Protein AF-A0A7K1FJR5-F1 (afdb_monomer)

Sequence (146 aa):
MSHEPQVHGAGAHDAGVPGPPVPARPGQVTAAASMGLVVGVAGILALPAQLFFRSTTPVGFDAWRPVFVALFGAASILGGILAVRGRSSRPLAGVAVVGVLASIIGGAVEVGILRLPGFVVEVLILVLLFQGASRSWFRARGGTTF

pLDDT: mean 77.28, std 14.5, range [41.81, 92.81]

Mean predicted aligned error: 11.44 Å

Solvent-accessible surface area (backbone atoms only — not comparable to full-atom values): 8113 Å² total; per-residue (Å²): 142,81,83,78,84,78,79,73,88,78,72,93,66,86,85,81,72,86,67,78,78,79,78,75,82,48,67,44,43,54,51,29,21,50,50,28,33,52,53,9,51,52,24,43,52,45,32,62,51,47,64,69,71,48,84,82,63,82,92,48,88,69,66,53,53,46,57,52,40,24,53,51,8,51,45,20,35,51,11,15,53,31,36,68,71,28,54,30,39,38,57,31,44,52,45,25,53,52,48,38,52,51,43,54,57,44,45,75,77,46,88,49,79,85,51,52,63,59,37,52,52,26,49,48,32,44,55,33,51,70,33,70,65,33,45,52,53,22,51,74,59,78,14,46,68,117

Secondary structure (DSSP, 8-state):
------------------PPP-PPPPHHHHHHHHHHHHHHHHHHHHHHHHHHH-TTS-SSGGGHHHHHHHHHHHHHHHHHHHHHHTSBSHHHHHHHHHHHHHHHHHHHH---GGGHHHHHHHHHHHHHHHSHHHHHHHHHTTPBP-

Foldseek 3Di:
DDDDPPPDDDDPPDDDDPDPPQDDQDVLLLLLLVLLQVQLVVLLVVLVVCVVVVPDPDPDPCPCVSVVSNVLSVLSNVLSVCSVVLAENVSNLVSLVVQLVCLVVVCVVDVDPVSVVSNVSSVSSNVSCPDPSSVVNSVSVVHDHD

Nearest PDB structures (foldseek):
  6n63-assembly1_A-2  TM=4.474E-01  e=3.136E+00  Bacillus thermotolerans
  6grj-assembly1_E  TM=3.687E-01  e=8.551E+00  Aeromonas hydrophila

Organism: NCBI:txid2665158

Radius of gyration: 23.94 Å; Cα contacts (8 Å, |Δi|>4): 155; chains: 1; bounding box: 44×27×95 Å

Structure (mmCIF, N/CA/C/O backbone):
data_AF-A0A7K1FJR5-F1
#
_entry.id   AF-A0A7K1FJR5-F1
#
loop_
_atom_site.group_PDB
_atom_site.id
_atom_site.type_symbol
_atom_site.label_atom_id
_atom_site.label_alt_id
_atom_site.label_comp_id
_atom_site.label_asym_id
_atom_site.label_entity_id
_atom_site.label_seq_id
_atom_site.pdbx_PDB_ins_code
_atom_site.Cartn_x
_atom_site.Cartn_y
_atom_site.Cartn_z
_atom_site.occupancy
_atom_site.B_iso_or_equiv
_atom_site.auth_seq_id
_atom_site.auth_comp_id
_atom_site.auth_asym_id
_atom_site.auth_atom_id
_atom_site.pdbx_PDB_model_num
ATOM 1 N N . MET A 1 1 ? -9.322 -14.485 72.934 1.00 53.25 1 MET A N 1
ATOM 2 C CA . MET A 1 1 ? -8.242 -14.840 71.991 1.00 53.25 1 MET A CA 1
ATOM 3 C C . MET A 1 1 ? -8.835 -15.668 70.867 1.00 53.25 1 MET A C 1
ATOM 5 O O . MET A 1 1 ? -9.095 -16.838 71.097 1.00 53.25 1 MET A O 1
ATOM 9 N N . SER A 1 2 ? -9.068 -15.056 69.705 1.00 47.44 2 SER A N 1
ATOM 10 C CA . SER A 1 2 ? -9.106 -15.707 68.384 1.00 47.44 2 SER A CA 1
ATOM 11 C C . SER A 1 2 ? -9.441 -14.640 67.339 1.00 47.44 2 SER A C 1
ATOM 13 O O . SER A 1 2 ? -10.383 -13.875 67.510 1.00 47.44 2 SER A O 1
ATOM 15 N N . HIS A 1 3 ? -8.578 -14.562 66.334 1.00 50.81 3 HIS A N 1
ATOM 16 C CA . HIS A 1 3 ? -8.378 -13.481 65.376 1.00 50.81 3 HIS A CA 1
ATOM 17 C C . HIS A 1 3 ? -9.589 -13.161 64.484 1.00 50.81 3 HIS A C 1
ATOM 19 O O . HIS A 1 3 ? -10.116 -14.048 63.818 1.00 50.81 3 HIS A O 1
ATOM 25 N N . GLU A 1 4 ? -9.942 -11.876 64.377 1.00 54.22 4 GLU A N 1
ATOM 26 C CA . GLU A 1 4 ? -10.589 -11.342 63.173 1.00 54.22 4 GLU A CA 1
ATOM 27 C C . GLU A 1 4 ? -9.551 -11.304 62.038 1.00 54.22 4 GLU A C 1
ATOM 29 O O . GLU A 1 4 ? -8.449 -10.777 62.237 1.00 54.22 4 GLU A O 1
ATOM 34 N N . PRO A 1 5 ? -9.854 -11.834 60.843 1.00 55.69 5 PRO A N 1
ATOM 35 C CA . PRO A 1 5 ? -9.022 -11.590 59.680 1.00 55.69 5 PRO A CA 1
ATOM 36 C C . PRO A 1 5 ? -9.218 -10.138 59.229 1.00 55.69 5 PRO A C 1
ATOM 38 O O . PRO A 1 5 ? -10.211 -9.787 58.594 1.00 55.69 5 PRO A O 1
ATOM 41 N N . GLN A 1 6 ? -8.237 -9.290 59.541 1.00 52.97 6 GLN A N 1
ATOM 42 C CA . GLN A 1 6 ? -8.032 -8.026 58.842 1.00 52.97 6 GLN A CA 1
ATOM 43 C C . GLN A 1 6 ? -7.766 -8.333 57.364 1.00 52.97 6 GLN A C 1
ATOM 45 O O . GLN A 1 6 ? -6.668 -8.747 56.988 1.00 52.97 6 GLN A O 1
ATOM 50 N N . VAL A 1 7 ? -8.777 -8.133 56.517 1.00 54.28 7 VAL A N 1
ATOM 51 C CA . VAL A 1 7 ? -8.607 -8.108 55.063 1.00 54.28 7 VAL A CA 1
ATOM 52 C C . VAL A 1 7 ? -7.863 -6.820 54.727 1.00 54.28 7 VAL A C 1
ATOM 54 O O . VAL A 1 7 ? -8.431 -5.735 54.630 1.00 54.28 7 VAL A O 1
ATOM 57 N N . HIS A 1 8 ? -6.544 -6.961 54.648 1.00 44.50 8 HIS A N 1
ATOM 58 C CA . HIS A 1 8 ? -5.611 -5.940 54.210 1.00 44.50 8 HIS A CA 1
ATOM 59 C C . HIS A 1 8 ? -5.953 -5.538 52.770 1.00 44.50 8 HIS A C 1
ATOM 61 O O . HIS A 1 8 ? -6.131 -6.395 51.903 1.00 44.50 8 HIS A O 1
ATOM 67 N N . GLY A 1 9 ? -6.086 -4.232 52.543 1.00 48.06 9 GLY A N 1
ATOM 68 C CA . GLY A 1 9 ? -6.519 -3.663 51.278 1.00 48.06 9 GLY A CA 1
ATOM 69 C C . GLY A 1 9 ? -5.662 -4.115 50.098 1.00 48.06 9 GLY A C 1
ATOM 70 O O . GLY A 1 9 ? -4.453 -3.907 50.069 1.00 48.06 9 GLY A O 1
ATOM 71 N N . ALA A 1 10 ? -6.326 -4.661 49.087 1.00 47.22 10 ALA A N 1
ATOM 72 C CA . ALA A 1 10 ? -5.821 -4.719 47.731 1.00 47.22 10 ALA A CA 1
ATOM 73 C C . ALA A 1 10 ? -6.818 -3.953 46.862 1.00 47.22 10 ALA A C 1
ATOM 75 O O . ALA A 1 10 ? -7.904 -4.447 46.588 1.00 47.22 10 ALA A O 1
ATOM 76 N N . GLY A 1 11 ? -6.443 -2.717 46.526 1.00 41.81 11 GLY A N 1
ATOM 77 C CA . GLY A 1 11 ? -6.966 -1.929 45.415 1.00 41.81 11 GLY A CA 1
ATOM 78 C C . GLY A 1 11 ? -8.480 -1.930 45.231 1.00 41.81 11 GLY A C 1
ATOM 79 O O . GLY A 1 11 ? -9.037 -2.800 44.568 1.00 41.81 11 GLY A O 1
ATOM 80 N N . ALA A 1 12 ? -9.114 -0.845 45.668 1.00 43.62 12 ALA A N 1
ATOM 81 C CA . ALA A 1 12 ? -10.245 -0.293 44.940 1.00 43.62 12 ALA A CA 1
ATOM 82 C C . ALA A 1 12 ? -9.807 -0.037 43.482 1.00 43.62 12 ALA A C 1
ATOM 84 O O . ALA A 1 12 ? -9.307 1.030 43.141 1.00 43.62 12 ALA A O 1
ATOM 85 N N . HIS A 1 13 ? -9.890 -1.056 42.629 1.00 45.16 13 HIS A N 1
ATOM 86 C CA . HIS A 1 13 ? -9.969 -0.854 41.195 1.00 45.16 13 HIS A CA 1
ATOM 87 C C . HIS A 1 13 ? -11.376 -0.358 40.928 1.00 45.16 13 HIS A C 1
ATOM 89 O O . HIS A 1 13 ? -12.337 -1.075 41.196 1.00 45.16 13 HIS A O 1
ATOM 95 N N . ASP A 1 14 ? -11.450 0.884 40.457 1.00 45.97 14 ASP A N 1
ATOM 96 C CA . ASP A 1 14 ? -12.632 1.560 39.947 1.00 45.97 14 ASP A CA 1
ATOM 97 C C . ASP A 1 14 ? -13.532 0.602 39.159 1.00 45.97 14 ASP A C 1
ATOM 99 O O . ASP A 1 14 ? -13.392 0.378 37.954 1.00 45.97 14 ASP A O 1
ATOM 103 N N . ALA A 1 15 ? -14.488 0.023 39.873 1.00 54.03 15 ALA A N 1
ATOM 104 C CA . ALA A 1 15 ? -15.644 -0.615 39.299 1.00 54.03 15 ALA A CA 1
ATOM 105 C C . ALA A 1 15 ? -16.593 0.508 38.877 1.00 54.03 15 ALA A C 1
ATOM 107 O O . ALA A 1 15 ? -17.336 1.041 39.696 1.00 54.03 15 ALA A O 1
ATOM 108 N N . GLY A 1 16 ? -16.570 0.863 37.592 1.00 49.06 16 GLY A N 1
ATOM 109 C CA . GLY A 1 16 ? -17.651 1.640 36.988 1.00 49.06 16 GLY A CA 1
ATOM 110 C C . GLY A 1 16 ? -17.201 2.841 36.176 1.00 49.06 16 GLY A C 1
ATOM 111 O O . GLY A 1 16 ? -17.347 3.965 36.619 1.00 49.06 16 GLY A O 1
ATOM 112 N N . VAL A 1 17 ? -16.720 2.595 34.960 1.00 49.84 17 VAL A N 1
ATOM 113 C CA . VAL A 1 17 ? -17.478 2.825 33.717 1.00 49.84 17 VAL A CA 1
ATOM 114 C C . VAL A 1 17 ? -16.818 1.919 32.671 1.00 49.84 17 VAL A C 1
ATOM 116 O O . VAL A 1 17 ? -15.622 2.081 32.424 1.00 49.84 17 VAL A O 1
ATOM 119 N N . PRO A 1 18 ? -17.520 0.962 32.035 1.00 52.38 18 PRO A N 1
ATOM 120 C CA . PRO A 1 18 ? -17.010 0.357 30.815 1.00 52.38 18 PRO A CA 1
ATOM 121 C C . PRO A 1 18 ? -16.883 1.489 29.797 1.00 52.38 18 PRO A C 1
ATOM 123 O O . PRO A 1 18 ? -17.883 1.954 29.247 1.00 52.38 18 PRO A O 1
ATOM 126 N N . GLY A 1 19 ? -15.665 1.993 29.589 1.00 54.62 19 GLY A N 1
ATOM 127 C CA . GLY A 1 19 ? -15.392 2.854 28.447 1.00 54.62 19 GLY A CA 1
ATOM 128 C C . GLY A 1 19 ? -15.926 2.147 27.196 1.00 54.62 19 GLY A C 1
ATOM 129 O O . GLY A 1 19 ? -15.843 0.914 27.132 1.00 54.62 19 GLY A O 1
ATOM 130 N N . PRO A 1 20 ? -16.534 2.873 26.242 1.00 63.53 20 PRO A N 1
ATOM 131 C CA . PRO A 1 20 ? -17.142 2.251 25.075 1.00 63.53 20 PRO A CA 1
ATOM 132 C C . PRO A 1 20 ? -16.145 1.262 24.452 1.00 63.53 20 PRO A C 1
ATOM 134 O O . PRO A 1 20 ? -14.969 1.611 24.303 1.00 63.53 20 PRO A O 1
ATOM 137 N N . PRO A 1 21 ? -16.571 0.020 24.152 1.00 63.72 21 PRO A N 1
ATOM 138 C CA . PRO A 1 21 ? -15.662 -1.025 23.708 1.00 63.72 21 PRO A CA 1
ATOM 139 C C . PRO A 1 21 ? -14.881 -0.517 22.502 1.00 63.72 21 PRO A C 1
ATOM 141 O O . PRO A 1 21 ? -15.476 -0.072 21.520 1.00 63.72 21 PRO A O 1
ATOM 144 N N . VAL A 1 22 ? -13.546 -0.553 22.582 1.00 63.44 22 VAL A N 1
ATOM 145 C CA . VAL A 1 22 ? -12.695 -0.163 21.456 1.00 63.44 22 VAL A CA 1
ATOM 146 C C . VAL A 1 22 ? -13.076 -1.070 20.287 1.00 63.44 22 VAL A C 1
ATOM 148 O O . VAL A 1 22 ? -12.875 -2.284 20.391 1.00 63.44 22 VAL A O 1
ATOM 151 N N . PRO A 1 23 ? -13.629 -0.534 19.183 1.00 68.44 23 PRO A N 1
ATOM 152 C CA . PRO A 1 23 ? -14.088 -1.374 18.094 1.00 68.44 23 PRO A CA 1
ATOM 153 C C . PRO A 1 23 ? -12.910 -2.194 17.563 1.00 68.44 23 PRO A C 1
ATOM 155 O O . PRO A 1 23 ? -11.824 -1.660 17.278 1.00 68.44 23 PRO A O 1
ATOM 158 N N . ALA A 1 24 ? -13.125 -3.509 17.470 1.00 77.62 24 ALA A N 1
ATOM 159 C CA . ALA A 1 24 ? -12.159 -4.438 16.905 1.00 77.62 24 ALA A CA 1
ATOM 160 C C . ALA A 1 24 ? -11.750 -3.959 15.505 1.00 77.62 24 ALA A C 1
ATOM 162 O O . ALA A 1 24 ? -12.564 -3.403 14.762 1.00 77.62 24 ALA A O 1
ATOM 163 N N . ARG A 1 25 ? -10.470 -4.128 15.145 1.00 81.00 25 ARG A N 1
ATOM 164 C CA . ARG A 1 25 ? -9.985 -3.675 13.835 1.00 81.00 25 ARG A CA 1
ATOM 165 C C . ARG A 1 25 ? -10.713 -4.448 12.726 1.00 81.00 25 ARG A C 1
ATOM 167 O O . ARG A 1 25 ? -10.624 -5.675 12.720 1.00 81.00 25 ARG A O 1
ATOM 174 N N . PRO A 1 26 ? -11.361 -3.763 11.764 1.00 86.31 26 PRO A N 1
ATOM 175 C CA . PRO A 1 26 ? -11.962 -4.420 10.616 1.00 86.31 26 PRO A CA 1
ATOM 176 C C . PRO A 1 26 ? -10.912 -5.210 9.836 1.00 86.31 26 PRO A C 1
ATOM 178 O O . PRO A 1 26 ? -9.812 -4.707 9.583 1.00 86.31 26 PRO A O 1
ATOM 181 N N . GLY A 1 27 ? -11.276 -6.409 9.376 1.00 88.31 27 GLY A N 1
ATOM 182 C CA . GLY A 1 27 ? -10.414 -7.211 8.501 1.00 88.31 27 GLY A CA 1
ATOM 183 C C . GLY A 1 27 ? -9.982 -6.453 7.239 1.00 88.31 27 GLY A C 1
ATOM 184 O O . GLY A 1 27 ? -8.868 -6.641 6.768 1.00 88.31 27 GLY A O 1
ATOM 185 N N . GLN A 1 28 ? -10.812 -5.517 6.768 1.00 89.62 28 GLN A N 1
ATOM 186 C CA . GLN A 1 28 ? -10.556 -4.646 5.615 1.00 89.62 28 GLN A CA 1
ATOM 187 C C . GLN A 1 28 ? -9.314 -3.762 5.803 1.00 89.62 28 GLN A C 1
ATOM 189 O O . GLN A 1 28 ? -8.482 -3.668 4.905 1.00 89.62 28 GLN A O 1
ATOM 194 N N . VAL A 1 29 ? -9.140 -3.168 6.990 1.00 85.62 29 VAL A N 1
ATOM 195 C CA . VAL A 1 29 ? -7.973 -2.324 7.302 1.00 85.62 29 VAL A CA 1
ATOM 196 C C . VAL A 1 29 ? -6.710 -3.174 7.397 1.00 85.62 29 VAL A C 1
ATOM 198 O O . VAL A 1 29 ? -5.656 -2.773 6.909 1.00 85.62 29 VAL A O 1
ATOM 201 N N . THR A 1 30 ? -6.811 -4.359 8.0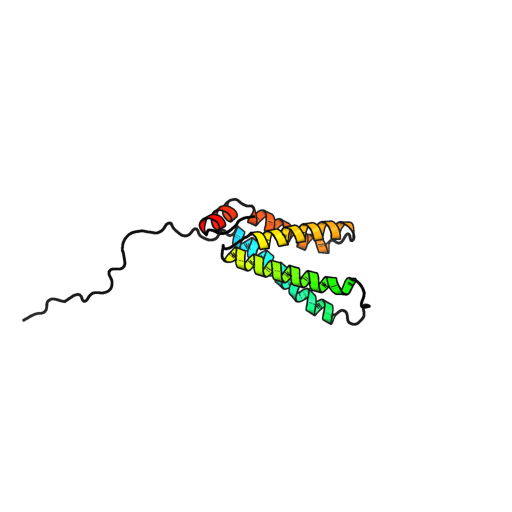04 1.00 88.81 30 THR A N 1
ATOM 202 C CA . THR A 1 30 ? -5.685 -5.297 8.100 1.00 88.81 30 THR A CA 1
ATOM 203 C C . THR A 1 30 ? -5.270 -5.810 6.722 1.00 88.81 30 THR A C 1
ATOM 205 O O . THR A 1 30 ? -4.078 -5.837 6.438 1.00 88.81 30 THR A O 1
ATOM 208 N N . ALA A 1 31 ? -6.232 -6.155 5.861 1.00 88.62 31 ALA A N 1
ATOM 209 C CA . ALA A 1 31 ? -5.984 -6.604 4.494 1.00 88.62 31 ALA A CA 1
ATOM 210 C C . ALA A 1 31 ? -5.364 -5.496 3.629 1.00 88.62 31 ALA A C 1
ATOM 212 O O . ALA A 1 31 ? -4.371 -5.732 2.948 1.00 88.62 31 ALA A O 1
ATOM 213 N N . ALA A 1 32 ? -5.878 -4.264 3.706 1.00 88.19 32 ALA A N 1
ATOM 214 C CA . ALA A 1 32 ? -5.287 -3.133 2.991 1.00 88.19 32 ALA A CA 1
ATOM 215 C C . ALA A 1 32 ? -3.852 -2.848 3.462 1.00 88.19 32 ALA A C 1
ATOM 217 O O . ALA A 1 32 ? -2.957 -2.608 2.653 1.00 88.19 32 ALA A O 1
ATOM 218 N N . ALA A 1 33 ? -3.608 -2.905 4.773 1.00 88.75 33 ALA A N 1
ATOM 219 C CA . ALA A 1 33 ? -2.279 -2.674 5.320 1.00 88.75 33 ALA A CA 1
ATOM 220 C C . ALA A 1 33 ? -1.286 -3.796 4.986 1.00 88.75 33 ALA A C 1
ATOM 222 O O . ALA A 1 33 ? -0.119 -3.502 4.732 1.00 88.75 33 ALA A O 1
ATOM 223 N N . SER A 1 34 ? -1.722 -5.060 4.969 1.00 91.75 34 SER A N 1
ATOM 224 C CA . SER A 1 34 ? -0.860 -6.178 4.574 1.00 91.75 34 SER A CA 1
ATOM 225 C C . SER A 1 34 ? -0.519 -6.116 3.087 1.00 91.75 34 SER A C 1
ATOM 227 O O . SER A 1 34 ? 0.644 -6.296 2.737 1.00 91.75 34 SER A O 1
ATOM 229 N N . MET A 1 35 ? -1.480 -5.770 2.226 1.00 90.50 35 MET A N 1
ATOM 230 C CA . MET A 1 35 ? -1.230 -5.517 0.803 1.00 90.50 35 MET A CA 1
ATOM 231 C C . MET A 1 35 ? -0.216 -4.384 0.609 1.00 90.50 35 MET A C 1
ATOM 233 O O . MET A 1 35 ? 0.774 -4.572 -0.094 1.00 90.50 35 MET A O 1
ATOM 237 N N . GLY A 1 36 ? -0.395 -3.252 1.299 1.00 86.75 36 GLY A N 1
ATOM 238 C CA . GLY A 1 36 ? 0.555 -2.135 1.254 1.00 86.75 36 GLY A CA 1
ATOM 239 C C . GLY A 1 36 ? 1.960 -2.508 1.738 1.00 86.75 36 GLY A C 1
ATOM 240 O O . GLY A 1 36 ? 2.950 -2.068 1.157 1.00 86.75 36 GLY A O 1
ATOM 241 N N . LEU A 1 37 ? 2.067 -3.368 2.755 1.00 89.69 37 LEU A N 1
ATOM 242 C CA . LEU A 1 37 ? 3.348 -3.914 3.216 1.00 89.69 37 LEU A CA 1
ATOM 243 C C . LEU A 1 37 ? 4.002 -4.818 2.170 1.00 89.69 37 LEU A C 1
ATOM 245 O O . LEU A 1 37 ? 5.191 -4.664 1.916 1.00 89.69 37 LEU A O 1
ATOM 249 N N . VAL A 1 38 ? 3.251 -5.731 1.551 1.00 89.44 38 VAL A N 1
ATOM 250 C CA . VAL A 1 38 ? 3.777 -6.634 0.513 1.00 89.44 38 VAL A CA 1
ATOM 251 C C . VAL A 1 38 ? 4.274 -5.838 -0.692 1.00 89.44 38 VAL A C 1
ATOM 253 O O . VAL A 1 38 ? 5.404 -6.046 -1.133 1.00 89.44 38 VAL A O 1
ATOM 256 N N . VAL A 1 39 ? 3.476 -4.882 -1.176 1.00 86.88 39 VAL A N 1
ATOM 257 C CA . VAL A 1 39 ? 3.872 -3.973 -2.265 1.00 86.88 39 VAL A CA 1
ATOM 258 C C . VAL A 1 39 ? 5.095 -3.154 -1.862 1.00 86.88 39 VAL A C 1
ATOM 260 O O . VAL A 1 39 ? 6.044 -3.027 -2.633 1.00 86.88 39 VAL A O 1
ATOM 263 N N . GLY A 1 40 ? 5.105 -2.643 -0.633 1.00 86.81 40 GLY A N 1
ATOM 264 C CA . GLY A 1 40 ? 6.197 -1.838 -0.112 1.00 86.81 40 GLY A CA 1
ATOM 265 C C . GLY A 1 40 ? 7.521 -2.592 -0.028 1.00 86.81 40 GLY A C 1
ATOM 266 O O . GLY A 1 40 ? 8.547 -2.110 -0.509 1.00 86.81 40 GLY A O 1
ATOM 267 N N . VAL A 1 41 ? 7.490 -3.807 0.520 1.00 88.94 41 VAL A N 1
ATOM 268 C CA . VAL A 1 41 ? 8.653 -4.698 0.599 1.00 88.94 41 VAL A CA 1
ATOM 269 C C . VAL A 1 41 ? 9.123 -5.087 -0.800 1.00 88.94 41 VAL A C 1
ATOM 271 O O . VAL A 1 41 ? 10.318 -5.001 -1.071 1.00 88.94 41 VAL A O 1
ATOM 274 N N . ALA A 1 42 ? 8.212 -5.437 -1.712 1.00 86.44 42 ALA A N 1
ATOM 275 C CA . ALA A 1 42 ? 8.568 -5.735 -3.098 1.00 86.44 42 ALA A CA 1
ATOM 276 C C . ALA A 1 42 ? 9.246 -4.536 -3.790 1.00 86.44 42 ALA A C 1
ATOM 278 O O . ALA A 1 42 ? 10.257 -4.712 -4.469 1.00 86.44 42 ALA A O 1
ATOM 279 N N . GLY A 1 43 ? 8.747 -3.316 -3.566 1.00 84.31 43 GLY A N 1
ATOM 280 C CA . GLY A 1 43 ? 9.340 -2.086 -4.096 1.00 84.31 43 GLY A CA 1
ATOM 281 C C . GLY A 1 43 ? 10.738 -1.802 -3.542 1.00 84.31 43 GLY A C 1
ATOM 282 O O . GLY A 1 43 ? 11.643 -1.454 -4.300 1.00 84.31 43 GLY A O 1
ATOM 283 N N . ILE A 1 44 ? 10.956 -2.011 -2.241 1.00 86.12 44 ILE A N 1
ATOM 284 C CA . ILE A 1 44 ? 12.284 -1.848 -1.629 1.00 86.12 44 ILE A CA 1
ATOM 285 C C . ILE A 1 44 ? 13.257 -2.909 -2.144 1.00 86.12 44 ILE A C 1
ATOM 287 O O . ILE A 1 44 ? 14.387 -2.571 -2.487 1.00 86.12 44 ILE A O 1
ATOM 291 N N . LEU A 1 45 ? 12.829 -4.171 -2.242 1.00 85.62 45 LEU A N 1
ATOM 292 C CA . LEU A 1 45 ? 13.662 -5.272 -2.739 1.00 85.62 45 LEU A CA 1
ATOM 293 C C . LEU A 1 45 ? 13.970 -5.162 -4.239 1.00 85.62 45 LEU A C 1
ATOM 295 O O . LEU A 1 45 ? 14.988 -5.684 -4.696 1.00 85.62 45 LEU A O 1
ATOM 299 N N . ALA A 1 46 ? 13.151 -4.437 -5.003 1.00 79.75 46 ALA A N 1
ATOM 300 C CA . ALA A 1 46 ? 13.423 -4.166 -6.409 1.00 79.75 46 ALA A CA 1
ATOM 301 C C . ALA A 1 46 ? 14.701 -3.334 -6.614 1.00 79.75 46 ALA A C 1
ATOM 303 O O . ALA A 1 46 ? 15.343 -3.471 -7.654 1.00 79.75 46 ALA A O 1
ATOM 304 N N . LEU A 1 47 ? 15.098 -2.502 -5.643 1.00 79.81 47 LEU A N 1
ATOM 305 C CA . LEU A 1 47 ? 16.305 -1.677 -5.736 1.00 79.81 47 LEU A CA 1
ATOM 306 C C . LEU A 1 47 ? 17.604 -2.507 -5.709 1.00 79.81 47 LEU A C 1
ATOM 308 O O . LEU A 1 47 ? 18.347 -2.426 -6.687 1.00 79.81 47 LEU A O 1
ATOM 312 N N . PRO A 1 48 ? 17.895 -3.336 -4.684 1.00 78.75 48 PRO A N 1
ATOM 313 C CA . PRO A 1 48 ? 19.079 -4.189 -4.694 1.00 78.75 48 PRO A CA 1
ATOM 314 C C . PRO A 1 48 ? 19.024 -5.229 -5.816 1.00 78.75 48 PRO A C 1
ATOM 316 O O . PRO A 1 48 ? 20.057 -5.493 -6.419 1.00 78.75 48 PRO A O 1
ATOM 31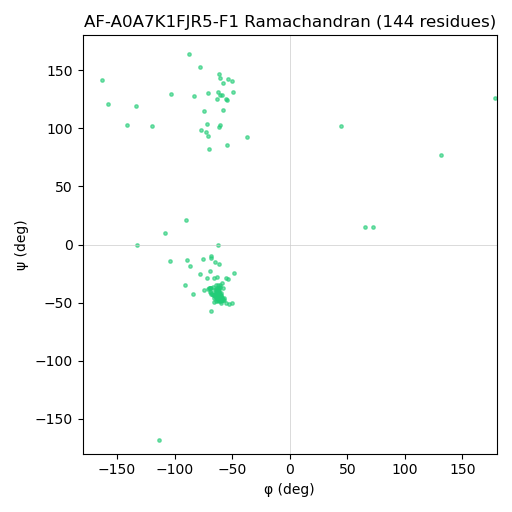9 N N . ALA A 1 49 ? 17.843 -5.760 -6.163 1.00 77.62 49 ALA A N 1
ATOM 320 C CA . ALA A 1 49 ? 17.706 -6.660 -7.307 1.00 77.62 49 ALA A CA 1
ATOM 321 C C . ALA A 1 49 ? 18.137 -5.968 -8.608 1.00 77.62 49 ALA A C 1
ATOM 323 O O . ALA A 1 49 ? 18.970 -6.492 -9.342 1.00 77.62 49 ALA A O 1
ATOM 324 N N . GLN A 1 50 ? 17.647 -4.755 -8.873 1.00 73.69 50 GLN A N 1
ATOM 325 C CA . GLN A 1 50 ? 18.083 -4.005 -10.048 1.00 73.69 50 GLN A CA 1
ATOM 326 C C . GLN A 1 50 ? 19.570 -3.665 -9.976 1.00 73.69 50 GLN A C 1
ATOM 328 O O . GLN A 1 50 ? 20.255 -3.865 -10.964 1.00 73.69 50 GLN A O 1
ATOM 333 N N . LEU A 1 51 ? 20.109 -3.225 -8.839 1.00 73.62 51 LEU A N 1
ATOM 334 C CA . LEU A 1 51 ? 21.547 -2.947 -8.722 1.00 73.62 51 LEU A CA 1
ATOM 335 C C . LEU A 1 51 ? 22.414 -4.190 -8.983 1.00 73.62 51 LEU A C 1
ATOM 337 O O . LEU A 1 51 ? 23.478 -4.067 -9.581 1.00 73.62 51 LEU A O 1
ATOM 341 N N . PHE A 1 52 ? 21.942 -5.375 -8.594 1.00 72.81 52 PHE A N 1
ATOM 342 C CA . PHE A 1 52 ? 22.640 -6.641 -8.807 1.00 72.81 52 PHE A CA 1
ATOM 343 C C . PHE A 1 52 ? 22.574 -7.119 -10.268 1.00 72.81 52 PHE A C 1
ATOM 345 O O . PHE A 1 52 ? 23.567 -7.600 -10.803 1.00 72.81 52 PHE A O 1
ATOM 352 N N . PHE A 1 53 ? 21.428 -6.951 -10.939 1.00 69.50 53 PHE A N 1
ATOM 353 C CA . PHE A 1 53 ? 21.228 -7.393 -12.328 1.00 69.50 53 PHE A CA 1
ATOM 354 C C . PHE A 1 53 ? 21.605 -6.342 -13.393 1.00 69.50 53 PHE A C 1
ATOM 356 O O . PHE A 1 53 ? 21.709 -6.675 -14.570 1.00 69.50 53 PHE A O 1
ATOM 363 N N . ARG A 1 54 ? 21.818 -5.073 -13.017 1.00 61.19 54 ARG A N 1
ATOM 364 C CA . ARG A 1 54 ? 22.075 -3.941 -13.936 1.00 61.19 54 ARG A CA 1
ATOM 365 C C . ARG A 1 54 ? 23.558 -3.718 -14.250 1.00 61.19 54 ARG A C 1
ATOM 367 O O . ARG A 1 54 ? 23.925 -2.641 -14.709 1.00 61.19 54 ARG A O 1
ATOM 374 N N . SER A 1 55 ? 24.421 -4.718 -14.069 1.00 54.97 55 SER A N 1
ATOM 375 C CA . SER A 1 55 ? 25.864 -4.600 -14.347 1.00 54.97 55 SER A CA 1
ATOM 376 C C . SER A 1 55 ? 26.218 -4.319 -15.822 1.00 54.97 55 SER A C 1
ATOM 378 O O . SER A 1 55 ? 27.394 -4.199 -16.145 1.00 54.97 55 SER A O 1
ATOM 380 N N . THR A 1 56 ? 25.237 -4.206 -16.728 1.00 54.16 56 THR A N 1
ATOM 381 C CA . THR A 1 56 ? 25.453 -4.056 -18.178 1.00 54.16 56 THR A CA 1
ATOM 382 C C . THR A 1 56 ? 24.634 -2.953 -18.862 1.00 54.16 56 THR A C 1
ATOM 384 O O . THR A 1 56 ? 24.784 -2.768 -20.068 1.00 54.16 56 THR A O 1
ATOM 387 N N . THR A 1 57 ? 23.776 -2.200 -18.159 1.00 55.22 57 THR A N 1
ATOM 388 C CA . THR A 1 57 ? 22.898 -1.194 -18.803 1.00 55.22 57 THR A CA 1
ATOM 389 C C . THR A 1 57 ? 23.426 0.233 -18.602 1.00 55.22 57 THR A C 1
ATOM 391 O O . THR A 1 57 ? 23.708 0.606 -17.461 1.00 55.22 57 THR A O 1
ATOM 394 N N . PRO A 1 58 ? 23.555 1.055 -19.665 1.00 54.25 58 PRO A N 1
ATOM 395 C CA . PRO A 1 58 ? 24.155 2.384 -19.576 1.00 54.25 58 PRO A CA 1
ATOM 396 C C . PRO A 1 58 ? 23.399 3.307 -18.613 1.00 54.25 58 PRO A C 1
ATOM 398 O O . PRO A 1 58 ? 22.170 3.284 -18.511 1.00 54.25 58 PRO A O 1
ATOM 401 N N . VAL A 1 59 ? 24.170 4.132 -17.902 1.00 56.00 59 VAL A N 1
ATOM 402 C CA . VAL A 1 59 ? 23.707 5.118 -16.919 1.00 56.00 59 VAL A CA 1
ATOM 403 C C . VAL A 1 59 ? 22.994 6.259 -17.656 1.00 56.00 59 VAL A C 1
ATOM 405 O O . VAL A 1 59 ? 23.591 7.275 -17.991 1.00 56.00 59 VAL A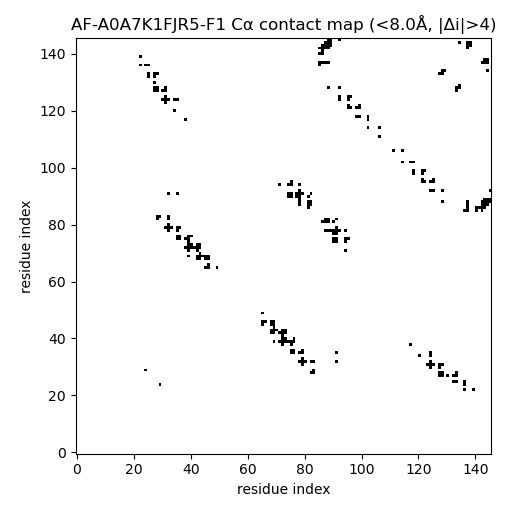 O 1
ATOM 408 N N . GLY A 1 60 ? 21.719 6.051 -17.982 1.00 61.41 60 GLY A N 1
ATOM 409 C CA . GLY A 1 60 ? 20.828 7.043 -18.590 1.00 61.41 60 GLY A CA 1
ATOM 410 C C . GLY A 1 60 ? 19.685 7.457 -17.658 1.00 61.41 60 GLY A C 1
ATOM 411 O O . GLY A 1 60 ? 19.676 7.115 -16.475 1.00 61.41 60 GLY A O 1
ATOM 412 N N . PHE A 1 61 ? 18.687 8.158 -18.208 1.00 57.16 61 PHE A N 1
ATOM 413 C CA . PHE A 1 61 ? 17.477 8.651 -17.520 1.00 57.16 61 PHE A CA 1
ATOM 414 C C . PHE A 1 61 ? 16.756 7.577 -16.668 1.00 57.16 61 PHE A C 1
ATOM 416 O O . PHE A 1 61 ? 16.135 7.887 -15.653 1.00 57.16 61 PHE A O 1
ATOM 423 N N . ASP A 1 62 ? 16.938 6.295 -16.993 1.00 65.75 62 ASP A N 1
ATOM 424 C CA . ASP A 1 62 ? 16.428 5.151 -16.231 1.00 65.75 62 ASP A CA 1
ATOM 425 C C . ASP A 1 62 ? 17.089 4.937 -14.859 1.00 65.75 62 ASP A C 1
ATOM 427 O O . ASP A 1 62 ? 16.646 4.081 -14.085 1.00 65.75 62 ASP A O 1
ATOM 431 N N . ALA A 1 63 ? 18.183 5.631 -14.529 1.00 70.38 63 ALA A N 1
ATOM 432 C CA . ALA A 1 63 ? 18.863 5.512 -13.234 1.00 70.38 63 ALA A CA 1
ATOM 433 C C . ALA A 1 63 ? 17.938 5.859 -12.054 1.00 70.38 63 ALA A C 1
ATOM 435 O O . ALA A 1 63 ? 18.015 5.231 -10.999 1.00 70.38 63 ALA A O 1
ATOM 436 N N . TRP A 1 64 ? 17.012 6.795 -12.270 1.00 75.25 64 TRP A N 1
ATOM 437 C CA . TRP A 1 64 ? 16.091 7.304 -11.255 1.00 75.25 64 TRP A CA 1
ATOM 438 C C . TRP A 1 64 ? 14.918 6.365 -10.966 1.00 75.25 64 TRP A C 1
ATOM 440 O O . TRP A 1 64 ? 14.384 6.369 -9.857 1.00 75.25 64 TRP A O 1
ATOM 450 N N . ARG A 1 65 ? 14.533 5.519 -11.929 1.00 75.88 65 ARG A N 1
ATOM 451 C CA . ARG A 1 65 ? 13.390 4.602 -11.806 1.00 75.88 65 ARG A CA 1
ATOM 452 C C . ARG A 1 65 ? 13.441 3.712 -10.551 1.00 75.88 65 ARG A C 1
ATOM 454 O O . ARG A 1 65 ? 12.456 3.714 -9.815 1.00 75.88 65 ARG A O 1
ATOM 461 N N . PRO A 1 66 ? 14.534 2.982 -10.243 1.00 77.44 66 PRO A N 1
ATOM 462 C CA . PRO A 1 66 ? 14.601 2.173 -9.024 1.00 77.44 66 PRO A CA 1
AT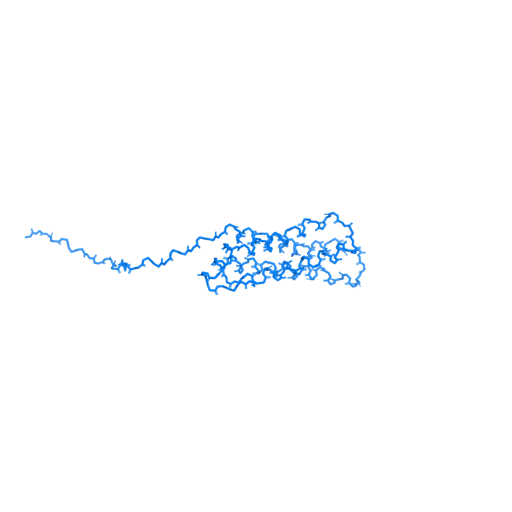OM 463 C C . PRO A 1 66 ? 14.497 3.012 -7.745 1.00 77.44 66 PRO A C 1
ATOM 465 O O . PRO A 1 66 ? 13.870 2.565 -6.789 1.00 77.44 66 PRO A O 1
ATOM 468 N N . VAL A 1 67 ? 15.051 4.230 -7.729 1.00 82.75 67 VAL A N 1
ATOM 469 C CA . VAL A 1 67 ? 14.962 5.135 -6.571 1.00 82.75 67 VAL A CA 1
ATOM 470 C C . VAL A 1 67 ? 13.509 5.530 -6.317 1.00 82.75 67 VAL A C 1
ATOM 472 O O . VAL A 1 67 ? 13.036 5.426 -5.187 1.00 82.75 67 VAL A O 1
ATOM 475 N N . PHE A 1 68 ? 12.769 5.904 -7.364 1.00 83.50 68 PHE A N 1
ATOM 476 C CA . PHE A 1 68 ? 11.338 6.197 -7.254 1.00 83.50 68 PHE A CA 1
ATOM 477 C C . PHE A 1 68 ? 10.531 4.989 -6.768 1.00 83.50 68 PHE A C 1
ATOM 479 O O . PHE A 1 68 ? 9.690 5.143 -5.885 1.00 83.50 68 PHE A O 1
ATOM 486 N N . VAL A 1 69 ? 10.809 3.789 -7.287 1.00 84.56 69 VAL A N 1
ATOM 487 C CA . VAL A 1 69 ? 10.139 2.551 -6.850 1.00 84.56 69 VAL A CA 1
ATOM 488 C C . VAL A 1 69 ? 10.425 2.251 -5.375 1.00 84.56 69 VAL A C 1
ATOM 490 O O . VAL A 1 69 ? 9.513 1.881 -4.637 1.00 84.56 69 VAL A O 1
ATOM 493 N N . ALA A 1 70 ? 11.657 2.467 -4.911 1.00 85.62 70 ALA A N 1
ATOM 494 C CA . ALA A 1 70 ? 12.019 2.271 -3.510 1.00 85.62 70 ALA A CA 1
ATOM 495 C C . ALA A 1 70 ? 11.357 3.302 -2.582 1.00 85.62 70 ALA A C 1
ATOM 497 O O . ALA A 1 70 ? 10.850 2.933 -1.523 1.00 85.62 70 ALA A O 1
ATOM 498 N N . LEU A 1 71 ? 11.317 4.578 -2.982 1.00 88.56 71 LEU A N 1
ATOM 499 C CA . LEU A 1 71 ? 10.627 5.635 -2.233 1.00 88.56 71 LEU A CA 1
ATOM 500 C C . LEU A 1 71 ? 9.123 5.371 -2.147 1.00 88.56 71 LEU A C 1
ATOM 502 O O . LEU A 1 71 ? 8.535 5.503 -1.073 1.00 88.56 71 LEU A O 1
ATOM 506 N N . PHE A 1 72 ? 8.517 4.951 -3.257 1.00 88.50 72 PHE A N 1
ATOM 507 C CA . PHE A 1 72 ? 7.123 4.525 -3.291 1.00 88.50 72 PHE A CA 1
ATOM 508 C C . PHE A 1 72 ? 6.897 3.348 -2.337 1.00 88.50 72 PHE A C 1
ATOM 510 O O . PHE A 1 72 ? 5.994 3.396 -1.506 1.00 88.50 72 PHE A O 1
ATOM 517 N N . GLY A 1 73 ? 7.783 2.347 -2.365 1.00 87.75 73 GLY A N 1
ATOM 518 C CA . GLY A 1 73 ? 7.710 1.209 -1.457 1.00 87.75 73 GLY A CA 1
ATOM 519 C C . GLY A 1 73 ? 7.812 1.608 0.020 1.00 87.75 73 GLY A C 1
ATOM 520 O O . GLY A 1 73 ? 7.005 1.168 0.840 1.00 87.75 73 GLY A O 1
ATOM 521 N N . ALA A 1 74 ? 8.734 2.508 0.367 1.00 90.19 74 ALA A N 1
ATOM 522 C CA . ALA A 1 74 ? 8.858 3.048 1.721 1.00 90.19 74 ALA A CA 1
ATOM 523 C C . ALA A 1 74 ? 7.593 3.807 2.163 1.00 90.19 74 ALA A C 1
ATOM 525 O O . ALA A 1 74 ? 7.136 3.645 3.300 1.00 90.19 74 ALA A O 1
ATOM 526 N N . ALA A 1 75 ? 6.988 4.586 1.261 1.00 92.00 75 ALA A N 1
ATOM 527 C CA . ALA A 1 75 ? 5.730 5.277 1.516 1.00 92.00 75 ALA A CA 1
ATOM 528 C C . ALA A 1 75 ? 4.562 4.293 1.725 1.00 92.00 75 ALA A C 1
ATOM 530 O O . ALA A 1 75 ? 3.766 4.502 2.645 1.00 92.00 75 ALA A O 1
ATOM 531 N N . SER A 1 76 ? 4.491 3.191 0.963 1.00 90.75 76 SER A N 1
ATOM 532 C CA . SER A 1 76 ? 3.500 2.120 1.167 1.00 90.75 76 SER A CA 1
ATOM 533 C C . SER A 1 76 ? 3.641 1.465 2.541 1.00 90.75 76 SER A C 1
ATOM 535 O O . SER A 1 76 ? 2.641 1.281 3.238 1.00 90.75 76 SER A O 1
ATOM 537 N N . ILE A 1 77 ? 4.873 1.164 2.976 1.00 92.25 77 ILE A N 1
ATOM 538 C CA . ILE A 1 77 ? 5.139 0.587 4.307 1.00 92.25 77 ILE A CA 1
ATOM 539 C C . ILE A 1 77 ? 4.703 1.557 5.403 1.00 92.25 77 ILE A C 1
ATOM 541 O O . ILE A 1 77 ? 3.977 1.172 6.324 1.00 92.25 77 ILE A O 1
ATOM 545 N N . LEU A 1 78 ? 5.108 2.826 5.298 1.00 92.56 78 LEU A N 1
ATOM 546 C CA . LEU A 1 78 ? 4.725 3.853 6.262 1.00 92.56 78 LEU A CA 1
ATOM 547 C C . LEU A 1 78 ? 3.198 4.009 6.320 1.00 92.56 78 LEU A C 1
ATOM 549 O O . LEU A 1 78 ? 2.620 4.040 7.409 1.00 92.56 78 LEU A O 1
ATOM 553 N N . GLY A 1 79 ? 2.541 4.037 5.159 1.00 88.81 79 GLY A N 1
ATOM 554 C CA . GLY A 1 79 ? 1.088 4.067 5.036 1.00 88.81 79 GLY A CA 1
ATOM 555 C C . GLY A 1 79 ? 0.415 2.868 5.704 1.00 88.81 79 GLY A C 1
ATOM 556 O O . GLY A 1 79 ? -0.520 3.054 6.483 1.00 88.81 79 GLY A O 1
ATOM 557 N N . GLY A 1 80 ? 0.918 1.654 5.473 1.00 87.62 80 GLY A N 1
ATOM 558 C CA . GLY A 1 80 ? 0.420 0.424 6.093 1.00 87.62 80 GLY A CA 1
ATOM 559 C C . GLY A 1 80 ? 0.553 0.431 7.618 1.00 87.62 80 GLY A C 1
ATOM 560 O O . GLY A 1 80 ? -0.403 0.110 8.329 1.00 87.62 80 GLY A O 1
ATOM 561 N N . ILE A 1 81 ? 1.699 0.878 8.144 1.00 91.88 81 ILE A N 1
ATOM 562 C CA . ILE A 1 81 ? 1.934 0.994 9.593 1.00 91.88 81 ILE A CA 1
ATOM 563 C C . ILE A 1 81 ? 0.977 2.016 10.219 1.00 91.88 81 ILE A C 1
ATOM 565 O O . ILE A 1 81 ? 0.381 1.751 11.269 1.00 91.88 81 ILE A O 1
ATOM 569 N N . LEU A 1 82 ? 0.806 3.180 9.589 1.00 89.25 82 LEU A N 1
ATOM 570 C CA . LEU A 1 82 ? -0.105 4.224 10.069 1.00 89.25 82 LEU A CA 1
ATOM 571 C C . LEU A 1 82 ? -1.574 3.785 10.002 1.00 89.25 82 LEU A C 1
ATOM 573 O O . LEU A 1 82 ? -2.331 4.075 10.938 1.00 89.25 82 LEU A O 1
ATOM 577 N N . ALA A 1 83 ? -1.944 3.029 8.965 1.00 87.19 83 ALA A N 1
ATOM 578 C CA . ALA A 1 83 ? -3.265 2.435 8.806 1.00 87.19 83 ALA A CA 1
ATOM 579 C C . ALA A 1 83 ? -3.550 1.416 9.918 1.00 87.19 83 ALA A C 1
ATOM 581 O O . ALA A 1 83 ? -4.557 1.525 10.610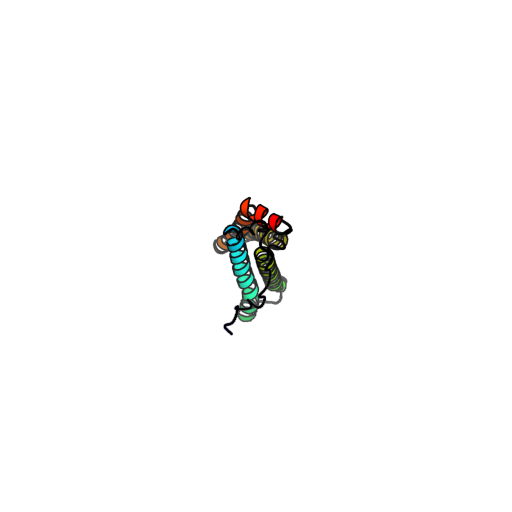 1.00 87.19 83 ALA A O 1
ATOM 582 N N . VAL A 1 84 ? -2.621 0.495 10.187 1.00 88.62 84 VAL A N 1
ATOM 583 C CA . VAL A 1 84 ? -2.694 -0.450 11.316 1.00 88.62 84 VAL A CA 1
ATOM 584 C C . VAL A 1 84 ? -2.812 0.300 12.639 1.00 88.62 84 VAL A C 1
ATOM 586 O O . VAL A 1 84 ? -3.670 -0.010 13.464 1.00 88.62 84 VAL A O 1
ATOM 589 N N . ARG A 1 85 ? -2.014 1.337 12.873 1.00 87.44 85 ARG A N 1
ATOM 590 C CA . ARG A 1 85 ? -2.107 2.101 14.127 1.00 87.44 85 ARG A CA 1
ATOM 591 C C . ARG A 1 85 ? -3.410 2.899 14.254 1.00 87.44 85 ARG A C 1
ATOM 593 O O . ARG A 1 85 ? -3.722 3.352 15.348 1.00 87.44 85 ARG A O 1
ATOM 600 N N . GLY A 1 86 ? -4.192 3.031 13.181 1.00 82.88 86 GLY A N 1
ATOM 601 C CA . GLY A 1 86 ? -5.431 3.810 13.172 1.00 82.88 86 GLY A CA 1
ATOM 602 C C . GLY A 1 86 ? -5.197 5.313 13.214 1.00 82.88 86 GLY A C 1
ATOM 603 O O . GLY A 1 86 ? -6.122 6.061 13.502 1.00 82.88 86 GLY A O 1
ATOM 604 N N . ARG A 1 87 ? -3.964 5.756 12.935 1.00 88.19 87 ARG A N 1
ATOM 605 C CA . ARG A 1 87 ? -3.559 7.163 13.040 1.00 88.19 87 ARG A CA 1
ATOM 606 C C . ARG A 1 87 ? -3.929 7.946 11.785 1.00 88.19 87 ARG A C 1
ATOM 608 O O . ARG A 1 87 ? -4.396 9.077 11.866 1.00 88.19 87 ARG A O 1
ATOM 615 N N . SER A 1 88 ? -3.704 7.351 10.616 1.00 88.69 88 SER A N 1
ATOM 616 C CA . SER A 1 88 ? -4.101 7.936 9.340 1.00 88.69 88 SER A CA 1
ATOM 617 C C . SER A 1 88 ? -4.101 6.882 8.248 1.00 88.69 88 SER A C 1
ATOM 619 O O . SER A 1 88 ? -3.210 6.035 8.195 1.00 88.69 88 SER A O 1
ATOM 621 N N . SER A 1 89 ? -5.082 6.971 7.362 1.00 87.50 89 SER A N 1
ATOM 622 C CA . SER A 1 89 ? -5.181 6.141 6.167 1.00 87.50 89 SER A CA 1
ATOM 623 C C . SER A 1 89 ? -4.798 6.900 4.887 1.00 87.50 89 SER A C 1
ATOM 625 O O . SER A 1 89 ? -4.517 6.286 3.859 1.00 87.50 89 SER A O 1
ATOM 627 N N . ARG A 1 90 ? -4.716 8.236 4.964 1.00 89.12 90 ARG A N 1
ATOM 628 C CA . ARG A 1 90 ? -4.323 9.138 3.870 1.00 89.12 90 ARG A CA 1
ATOM 629 C C . ARG A 1 90 ? -3.027 8.754 3.155 1.00 89.12 90 ARG A C 1
ATOM 631 O O . ARG A 1 90 ? -3.071 8.689 1.932 1.00 89.12 90 ARG A O 1
ATOM 638 N N . PRO A 1 91 ? -1.899 8.485 3.842 1.00 88.06 91 PRO A N 1
ATOM 639 C CA . PRO A 1 91 ? -0.658 8.152 3.147 1.00 88.06 91 PRO A CA 1
ATOM 640 C C . PRO A 1 91 ? -0.791 6.863 2.336 1.00 88.06 91 PRO A C 1
ATOM 642 O O . PRO A 1 91 ? -0.360 6.828 1.193 1.00 88.06 91 PRO A O 1
ATOM 645 N N . LEU A 1 92 ? -1.459 5.838 2.878 1.00 89.62 92 LEU A N 1
ATOM 646 C CA . LEU A 1 92 ? -1.655 4.575 2.167 1.00 89.62 92 LEU A CA 1
ATOM 647 C C . LEU A 1 92 ? -2.540 4.747 0.925 1.00 89.62 92 LEU A C 1
ATOM 649 O O . LEU A 1 92 ? -2.201 4.239 -0.137 1.00 89.62 92 LEU A O 1
ATOM 653 N N . ALA A 1 93 ? -3.641 5.496 1.028 1.00 89.31 93 ALA A N 1
ATOM 654 C CA . ALA A 1 93 ? -4.485 5.752 -0.138 1.00 89.31 93 ALA A CA 1
ATOM 655 C C . ALA A 1 93 ? -3.828 6.681 -1.158 1.00 89.31 93 ALA A C 1
ATOM 657 O O . ALA A 1 93 ? -3.997 6.468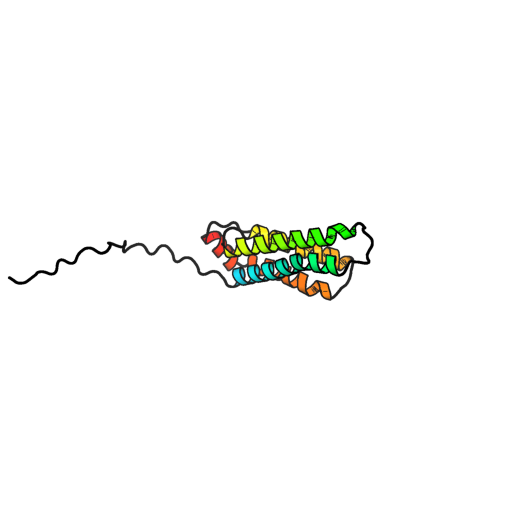 -2.349 1.00 89.31 93 ALA A O 1
ATOM 658 N N . GLY A 1 94 ? -3.080 7.696 -0.718 1.00 90.19 94 GLY A N 1
ATOM 659 C CA . GLY A 1 94 ? -2.349 8.580 -1.625 1.00 90.19 94 GLY A CA 1
ATOM 660 C C . GLY A 1 94 ? -1.338 7.798 -2.457 1.00 90.19 94 GLY A C 1
ATOM 661 O O . GLY A 1 94 ? -1.290 7.951 -3.674 1.00 90.19 94 GLY A O 1
ATOM 662 N N . VAL A 1 95 ? -0.601 6.895 -1.809 1.00 90.56 95 VAL A N 1
ATOM 663 C CA . VAL A 1 95 ? 0.317 5.977 -2.485 1.00 90.56 95 VAL A CA 1
ATOM 664 C C . VAL A 1 95 ? -0.443 5.071 -3.455 1.00 90.56 95 VAL A C 1
ATOM 666 O O . VAL A 1 95 ? -0.079 5.025 -4.624 1.00 90.56 95 VAL A O 1
ATOM 669 N N . ALA A 1 96 ? -1.559 4.468 -3.040 1.00 89.00 96 ALA A N 1
ATOM 670 C CA . ALA A 1 96 ? -2.353 3.622 -3.930 1.00 89.00 96 ALA A CA 1
ATOM 671 C C . ALA A 1 96 ? -2.941 4.376 -5.138 1.00 89.00 96 ALA A C 1
ATOM 673 O O . ALA A 1 96 ? -2.912 3.865 -6.255 1.00 89.00 96 ALA A O 1
ATOM 674 N N . VAL A 1 97 ? -3.397 5.625 -4.971 1.00 91.31 97 VAL A N 1
ATOM 675 C CA . VAL A 1 97 ? -3.832 6.484 -6.091 1.00 91.31 97 VAL A CA 1
ATOM 676 C C . VAL A 1 97 ? -2.679 6.734 -7.060 1.00 91.31 97 VAL A C 1
ATOM 678 O O . VAL A 1 97 ? -2.846 6.565 -8.267 1.00 91.31 97 VAL A O 1
ATOM 681 N N . VAL A 1 98 ? -1.503 7.105 -6.549 1.00 90.25 98 VAL A N 1
ATOM 682 C CA . VAL A 1 98 ? -0.315 7.316 -7.387 1.00 90.25 98 VAL A CA 1
ATOM 683 C C . VAL A 1 98 ? 0.081 6.018 -8.102 1.00 90.25 98 VAL A C 1
ATOM 685 O O . VAL A 1 98 ? 0.404 6.064 -9.286 1.00 90.25 98 VAL A O 1
ATOM 688 N N . GLY A 1 99 ? -0.009 4.865 -7.435 1.00 87.25 99 GLY A N 1
ATOM 689 C CA . GLY A 1 99 ? 0.262 3.547 -8.016 1.00 87.25 99 GLY A CA 1
ATOM 690 C C . GLY A 1 99 ? -0.711 3.168 -9.134 1.00 87.25 99 GLY A C 1
ATOM 691 O O . GLY A 1 99 ? -0.287 2.695 -10.192 1.00 87.25 99 GLY A O 1
ATOM 692 N N . VAL A 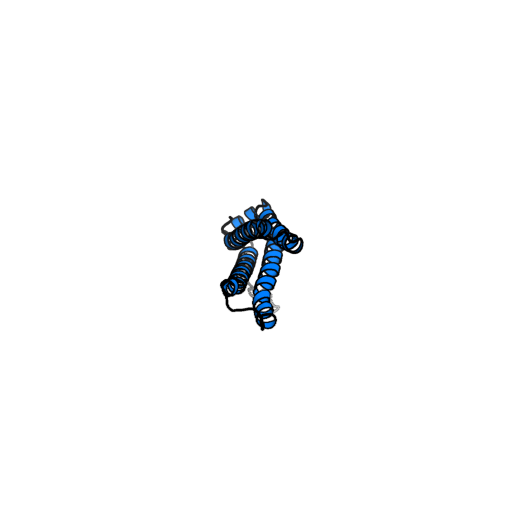1 100 ? -2.006 3.444 -8.951 1.00 88.44 100 VAL A N 1
ATOM 693 C CA . VAL A 1 100 ? -3.034 3.277 -9.991 1.00 88.44 100 VAL A CA 1
ATOM 694 C C . VAL A 1 100 ? -2.726 4.165 -11.196 1.00 88.44 100 VAL A C 1
ATOM 696 O O . VAL A 1 100 ? -2.694 3.668 -12.321 1.00 88.44 100 VAL A O 1
ATOM 699 N N . LEU A 1 101 ? -2.438 5.452 -10.978 1.00 88.25 101 LEU A N 1
ATOM 700 C CA . LEU A 1 101 ? -2.093 6.383 -12.058 1.00 88.25 101 LEU A CA 1
ATOM 701 C C . LEU A 1 101 ? -0.821 5.950 -12.798 1.00 88.25 101 LEU A C 1
ATOM 703 O O . LEU A 1 101 ? -0.808 5.920 -14.027 1.00 88.25 101 LEU A O 1
ATOM 707 N N . ALA A 1 102 ? 0.220 5.550 -12.066 1.00 84.81 102 ALA A N 1
ATOM 708 C CA . ALA A 1 102 ? 1.459 5.040 -12.643 1.00 84.81 102 ALA A CA 1
ATOM 709 C C . ALA A 1 102 ? 1.223 3.764 -13.467 1.00 84.81 102 ALA A C 1
ATOM 711 O O . ALA A 1 102 ? 1.815 3.602 -14.532 1.00 84.81 102 ALA A O 1
ATOM 712 N N . SER A 1 103 ? 0.323 2.887 -13.017 1.00 84.06 103 SER A N 1
ATOM 713 C CA . SER A 1 103 ? -0.055 1.670 -13.743 1.00 84.06 103 SER A CA 1
ATOM 714 C C . SER A 1 103 ? -0.848 1.972 -15.016 1.00 84.06 103 SER A C 1
ATOM 716 O O . SER A 1 103 ? -0.620 1.316 -16.028 1.00 84.06 103 SER A O 1
ATOM 718 N N . ILE A 1 104 ? -1.733 2.976 -14.999 1.00 84.38 104 ILE A N 1
ATOM 719 C CA . ILE A 1 104 ? -2.478 3.428 -16.187 1.00 84.38 104 ILE A CA 1
ATOM 720 C C . ILE A 1 104 ? -1.517 4.029 -17.219 1.00 84.38 104 ILE A C 1
ATOM 722 O O . ILE A 1 104 ? -1.533 3.626 -18.381 1.00 84.38 104 ILE A O 1
ATOM 726 N N . ILE A 1 105 ? -0.645 4.949 -16.791 1.00 82.12 105 ILE A N 1
ATOM 727 C CA . ILE A 1 105 ? 0.352 5.584 -17.666 1.00 82.12 105 ILE A CA 1
ATOM 728 C C . ILE A 1 105 ? 1.310 4.524 -18.223 1.00 82.12 105 ILE A C 1
ATOM 730 O O . ILE A 1 105 ? 1.551 4.472 -19.425 1.00 82.12 105 ILE A O 1
ATOM 734 N N . GLY A 1 106 ? 1.816 3.634 -17.367 1.00 73.56 106 GLY A N 1
ATOM 735 C CA . GLY A 1 106 ? 2.696 2.545 -17.779 1.00 73.56 106 GLY A CA 1
ATOM 736 C C . GLY A 1 106 ? 2.013 1.557 -18.726 1.00 73.56 106 GLY A C 1
ATOM 737 O O . GLY A 1 106 ? 2.624 1.128 -19.699 1.00 73.56 106 GLY A O 1
ATOM 738 N N . GLY A 1 107 ? 0.749 1.208 -18.484 1.00 69.38 107 GLY A N 1
ATOM 739 C CA . GLY A 1 107 ? -0.026 0.320 -19.354 1.00 69.38 107 GLY A CA 1
ATOM 740 C C . GLY A 1 107 ? -0.305 0.907 -20.740 1.00 69.38 107 GLY A C 1
ATOM 741 O O . GLY A 1 107 ? -0.388 0.153 -21.704 1.00 69.38 107 GLY A O 1
ATOM 742 N N . ALA A 1 108 ? -0.391 2.236 -20.856 1.00 68.94 108 ALA A N 1
ATOM 743 C CA . ALA A 1 108 ? -0.522 2.920 -22.144 1.00 68.94 108 ALA A CA 1
ATOM 744 C C . ALA A 1 108 ? 0.779 2.893 -22.971 1.00 68.94 108 ALA A C 1
ATOM 746 O O . ALA A 1 108 ? 0.724 2.915 -24.197 1.00 68.94 108 ALA A O 1
ATOM 747 N N . VAL A 1 109 ? 1.940 2.842 -22.308 1.00 69.50 109 VAL A N 1
ATOM 748 C CA . VAL A 1 109 ? 3.269 2.846 -22.952 1.00 69.50 109 VAL A CA 1
ATOM 749 C C . VAL A 1 109 ? 3.768 1.428 -23.252 1.00 69.50 109 VAL A C 1
ATOM 751 O O . VAL A 1 109 ? 4.434 1.198 -24.255 1.00 69.50 109 VAL A O 1
ATOM 754 N N . GLU A 1 110 ? 3.444 0.464 -22.394 1.00 63.53 110 GLU A N 1
ATOM 755 C CA . GLU A 1 110 ? 3.943 -0.910 -22.451 1.00 63.53 110 GLU A CA 1
ATOM 756 C C . GLU A 1 110 ? 2.797 -1.858 -22.072 1.00 63.53 110 GLU A C 1
ATOM 758 O O . GLU A 1 110 ? 2.444 -2.004 -20.894 1.00 63.53 110 GLU A O 1
ATOM 763 N N . VAL A 1 111 ? 2.201 -2.510 -23.073 1.00 58.22 111 VAL A N 1
ATOM 764 C CA . VAL A 1 111 ? 1.161 -3.524 -22.860 1.00 58.22 111 VAL A CA 1
ATOM 765 C C . VAL A 1 111 ? 1.828 -4.787 -22.312 1.00 58.22 111 VAL A C 1
ATOM 767 O O . VAL A 1 111 ? 2.386 -5.588 -23.057 1.00 58.22 111 VAL A O 1
ATOM 770 N N . GLY A 1 112 ? 1.801 -4.958 -20.990 1.00 58.66 112 GLY A N 1
ATOM 771 C CA . GLY A 1 112 ? 2.396 -6.107 -20.310 1.00 58.66 112 GLY A CA 1
ATOM 772 C C . GLY A 1 112 ? 1.453 -6.710 -19.275 1.00 58.66 112 GLY A C 1
ATOM 773 O O . GLY A 1 112 ? 1.117 -6.060 -18.286 1.00 58.66 112 GLY A O 1
ATOM 774 N N . ILE A 1 113 ? 1.089 -7.986 -19.454 1.00 61.72 113 ILE A N 1
ATOM 775 C CA . ILE A 1 113 ? 0.248 -8.771 -18.522 1.00 61.72 113 ILE A 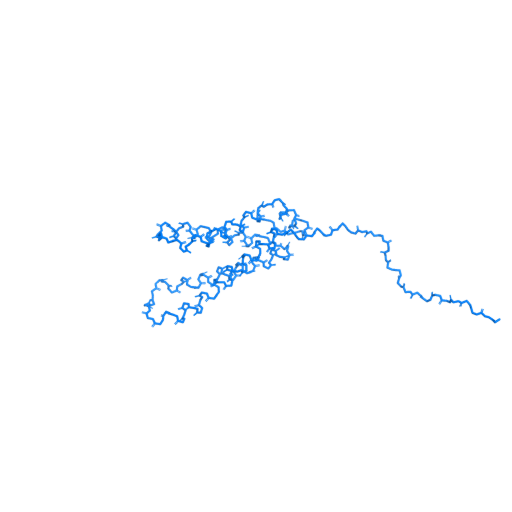CA 1
ATOM 776 C C . ILE A 1 113 ? 0.819 -8.753 -17.092 1.00 61.72 113 ILE A C 1
ATOM 778 O O . ILE A 1 113 ? 0.072 -8.760 -16.117 1.00 61.72 113 ILE A O 1
ATOM 782 N N . LEU A 1 114 ? 2.144 -8.634 -16.956 1.00 65.56 114 LEU A N 1
ATOM 783 C CA . LEU A 1 114 ? 2.847 -8.560 -15.672 1.00 65.56 114 LEU A CA 1
ATOM 784 C C . LEU A 1 114 ? 2.512 -7.308 -14.837 1.00 65.56 114 LEU A C 1
ATOM 786 O O . LEU A 1 114 ? 2.809 -7.293 -13.644 1.00 65.56 114 LEU A O 1
ATOM 790 N N . ARG A 1 115 ? 1.884 -6.271 -15.414 1.00 68.62 115 ARG A N 1
ATOM 791 C CA . ARG A 1 115 ? 1.455 -5.061 -14.681 1.00 68.62 115 ARG A CA 1
ATOM 792 C C . ARG A 1 115 ? 0.067 -5.181 -14.046 1.00 68.62 115 ARG A C 1
ATOM 794 O O . ARG A 1 115 ? -0.234 -4.439 -13.112 1.00 68.62 115 ARG A O 1
ATOM 801 N N . LEU A 1 116 ? -0.757 -6.130 -14.501 1.00 75.56 116 LEU A N 1
ATOM 802 C CA . LEU A 1 116 ? -2.120 -6.326 -13.994 1.00 75.56 116 LEU A CA 1
ATOM 803 C C . LEU A 1 116 ? -2.175 -6.645 -12.491 1.00 75.56 116 LEU A C 1
ATOM 805 O O . LEU A 1 116 ? -3.004 -6.042 -11.809 1.00 75.56 116 LEU A O 1
ATOM 809 N N . PRO A 1 117 ? -1.309 -7.514 -11.929 1.00 79.31 117 PRO A N 1
ATOM 810 C CA . PRO A 1 117 ? -1.365 -7.830 -10.504 1.00 79.31 117 PRO A CA 1
ATOM 811 C C . PRO A 1 117 ? -1.120 -6.603 -9.620 1.00 79.31 117 PRO A C 1
ATOM 813 O O . PRO A 1 117 ? -1.852 -6.394 -8.659 1.00 79.31 117 PRO A O 1
ATOM 816 N N . GLY A 1 118 ? -0.139 -5.761 -9.969 1.00 80.00 118 GLY A N 1
ATOM 817 C CA . GLY A 1 118 ? 0.155 -4.533 -9.223 1.00 80.00 118 GLY A CA 1
ATOM 818 C C . GLY A 1 118 ? -1.025 -3.563 -9.240 1.00 80.00 118 GLY A C 1
ATOM 819 O O . GLY A 1 118 ? -1.466 -3.113 -8.188 1.00 80.00 118 GLY A O 1
ATOM 820 N N . PHE A 1 119 ? -1.606 -3.331 -10.419 1.00 84.94 119 PHE A N 1
ATOM 821 C CA . PHE A 1 119 ? -2.795 -2.492 -10.568 1.00 84.94 119 PHE A CA 1
ATOM 822 C C . PHE A 1 119 ? -3.972 -2.986 -9.715 1.00 84.94 119 PHE A C 1
ATOM 824 O O . PHE A 1 119 ? -4.583 -2.204 -8.989 1.00 84.94 119 PHE A O 1
ATOM 831 N N . VAL A 1 120 ? -4.273 -4.288 -9.770 1.00 88.62 120 VAL A N 1
ATOM 832 C CA . VAL A 1 120 ? -5.378 -4.881 -9.003 1.00 88.62 120 VAL A CA 1
ATOM 833 C C . VAL A 1 120 ? -5.155 -4.705 -7.503 1.00 88.62 120 VAL A C 1
ATOM 835 O O . VAL A 1 120 ? -6.095 -4.352 -6.793 1.00 88.62 120 VAL A O 1
ATOM 838 N N . VAL A 1 121 ? -3.927 -4.898 -7.014 1.00 89.00 121 VAL A N 1
ATOM 839 C CA . VAL A 1 121 ? -3.609 -4.717 -5.591 1.00 89.00 121 VAL A CA 1
ATOM 840 C C . VAL A 1 121 ? -3.828 -3.269 -5.149 1.00 89.00 121 VAL A C 1
ATOM 842 O O . VAL A 1 121 ? -4.477 -3.050 -4.127 1.00 89.00 121 VAL A O 1
ATOM 845 N N . GLU A 1 122 ? -3.371 -2.280 -5.920 1.00 89.00 122 GLU A N 1
ATOM 846 C CA . GLU A 1 122 ? -3.565 -0.864 -5.569 1.00 89.00 122 GLU A CA 1
ATOM 847 C C . GLU A 1 122 ? -5.051 -0.469 -5.564 1.00 89.00 122 GLU A C 1
ATOM 849 O O . GLU A 1 122 ? -5.525 0.215 -4.650 1.00 89.00 122 GLU A O 1
ATOM 854 N N . VAL A 1 123 ? -5.831 -0.968 -6.530 1.00 90.31 123 VAL A N 1
ATOM 855 C CA . VAL A 1 123 ? -7.289 -0.770 -6.552 1.00 90.31 123 VAL A CA 1
ATOM 856 C C . VAL A 1 123 ? -7.953 -1.430 -5.342 1.00 90.31 123 VAL A C 1
ATOM 858 O O . VAL A 1 123 ? -8.813 -0.816 -4.709 1.00 90.31 123 VAL A O 1
ATOM 861 N N . LEU A 1 124 ? -7.552 -2.651 -4.975 1.00 91.69 124 LEU A N 1
ATOM 862 C CA . LEU A 1 124 ? -8.084 -3.341 -3.798 1.00 91.69 124 LEU A CA 1
ATOM 863 C C . LEU A 1 124 ? -7.774 -2.584 -2.506 1.00 91.69 124 LEU A C 1
ATOM 865 O O . LEU A 1 124 ? -8.668 -2.450 -1.669 1.00 91.69 124 LEU A O 1
ATOM 869 N N . ILE A 1 125 ? -6.561 -2.038 -2.357 1.00 89.50 125 ILE A N 1
ATOM 870 C CA . ILE A 1 125 ? -6.205 -1.180 -1.220 1.00 89.50 125 ILE A CA 1
ATOM 871 C C . ILE A 1 125 ? -7.196 -0.017 -1.129 1.00 89.50 125 ILE A C 1
ATOM 873 O O . ILE A 1 125 ? -7.792 0.181 -0.070 1.00 89.50 125 ILE A O 1
ATOM 877 N N . LEU A 1 126 ? -7.445 0.701 -2.229 1.00 90.62 126 LEU A N 1
ATOM 878 C CA . LEU A 1 126 ? -8.411 1.803 -2.244 1.00 90.62 126 LEU A CA 1
ATOM 879 C C . LEU A 1 126 ? -9.819 1.331 -1.875 1.00 90.62 126 LEU A C 1
ATOM 881 O O . LEU A 1 126 ? -10.430 1.903 -0.973 1.00 90.62 126 LEU A O 1
ATOM 885 N N . VAL A 1 127 ? -10.331 0.277 -2.512 1.00 92.81 127 VAL A N 1
ATOM 886 C CA . VAL A 1 127 ? -11.687 -0.236 -2.257 1.00 92.81 127 VAL A CA 1
ATOM 887 C C . VAL A 1 127 ? -11.867 -0.618 -0.786 1.00 92.81 127 VAL A C 1
ATOM 889 O O . VAL A 1 127 ? -12.837 -0.189 -0.158 1.00 92.81 127 VAL A O 1
ATOM 892 N N . LEU A 1 128 ? -10.921 -1.361 -0.208 1.00 91.25 128 LEU A N 1
ATOM 893 C CA . LEU A 1 128 ? -10.958 -1.787 1.196 1.00 91.25 128 LEU A CA 1
ATOM 894 C C . LEU A 1 128 ? -10.892 -0.601 2.163 1.00 91.25 128 LEU A C 1
ATOM 896 O O . LEU A 1 128 ? -11.562 -0.578 3.198 1.00 91.25 128 LEU A O 1
ATOM 900 N N . LEU A 1 129 ? -10.099 0.407 1.821 1.00 88.38 129 LEU A N 1
ATOM 901 C CA . LEU A 1 129 ? -9.963 1.631 2.594 1.00 88.38 129 LEU A CA 1
ATOM 902 C C . LEU A 1 129 ? -11.224 2.508 2.511 1.00 88.38 129 LEU A C 1
ATOM 904 O O . LEU A 1 129 ? -11.651 3.063 3.526 1.00 88.38 129 LEU A O 1
ATOM 908 N N . PHE A 1 130 ? -11.877 2.579 1.349 1.00 89.31 130 PHE A N 1
ATOM 909 C CA . PHE A 1 130 ? -13.091 3.369 1.143 1.00 89.31 130 PHE A CA 1
ATOM 910 C C . PHE A 1 130 ? -14.356 2.745 1.742 1.00 89.31 130 PHE A C 1
ATOM 912 O O . PHE A 1 130 ? -15.355 3.464 1.862 1.00 89.31 130 PHE A O 1
ATOM 919 N N . GLN A 1 131 ? -14.332 1.477 2.155 1.00 89.94 131 GLN A N 1
ATOM 920 C CA . GLN A 1 131 ? -15.466 0.823 2.810 1.00 89.94 131 GLN A CA 1
ATOM 921 C C . GLN A 1 131 ? -15.857 1.507 4.132 1.00 89.94 131 GLN A C 1
ATOM 923 O O . GLN A 1 131 ? -15.026 2.035 4.876 1.00 89.94 131 GLN A O 1
ATOM 928 N N . GLY A 1 132 ? -17.161 1.496 4.433 1.00 85.06 132 GLY A N 1
ATOM 929 C CA . GLY A 1 132 ? -17.728 2.192 5.594 1.00 85.06 132 GLY A CA 1
ATOM 930 C C . GLY A 1 132 ? -17.129 1.748 6.932 1.00 85.06 132 GLY A C 1
ATOM 931 O O . GLY A 1 132 ? -16.872 2.594 7.787 1.00 85.06 132 GLY A O 1
ATOM 932 N N . ALA A 1 133 ? -16.831 0.453 7.084 1.00 86.19 133 ALA A N 1
ATOM 933 C CA . ALA A 1 133 ? -16.240 -0.096 8.304 1.00 86.19 133 ALA A CA 1
ATOM 934 C C . ALA A 1 133 ? -14.789 0.371 8.525 1.00 86.19 133 ALA A C 1
ATOM 936 O O . ALA A 1 133 ? -14.407 0.681 9.652 1.00 86.19 133 ALA A O 1
ATOM 937 N N . SER A 1 134 ? -13.991 0.503 7.461 1.00 85.44 134 SER A N 1
ATOM 938 C CA . SER A 1 134 ? -12.654 1.102 7.547 1.00 85.44 134 SER A CA 1
ATOM 939 C C . SER A 1 134 ? -12.730 2.557 8.019 1.00 85.44 134 SER A C 1
ATOM 941 O O . SER A 1 134 ? -12.040 2.943 8.965 1.00 85.44 134 SER A O 1
ATOM 943 N N . ARG A 1 135 ? -13.621 3.367 7.427 1.00 85.38 135 ARG A N 1
ATOM 944 C CA . ARG A 1 135 ? -13.777 4.788 7.793 1.00 85.38 135 ARG A CA 1
ATOM 945 C C . ARG A 1 135 ? -14.260 4.978 9.229 1.00 85.38 135 ARG A C 1
ATOM 947 O O . ARG A 1 135 ? -13.733 5.845 9.926 1.00 85.38 135 ARG A O 1
ATOM 954 N N . SER A 1 136 ? -15.247 4.197 9.672 1.00 85.62 136 SER A N 1
ATOM 955 C CA . SER A 1 136 ? -15.765 4.290 11.042 1.00 85.62 136 SER A CA 1
ATOM 956 C C . SER A 1 136 ? -14.689 3.939 12.068 1.00 85.62 136 SER A C 1
ATOM 958 O O . SER A 1 136 ? -14.571 4.623 13.083 1.00 85.62 136 SER A O 1
ATOM 960 N N . TRP A 1 137 ? -13.839 2.956 11.768 1.00 85.50 137 TRP A N 1
ATOM 961 C CA . TRP A 1 137 ? -12.742 2.560 12.643 1.00 85.50 137 TRP A CA 1
ATOM 962 C C . TRP A 1 137 ? -11.645 3.628 12.774 1.00 85.50 137 TRP A C 1
ATOM 964 O O . TRP A 1 137 ? -11.194 3.899 13.887 1.00 85.50 137 TRP A O 1
ATOM 974 N N . PHE A 1 138 ? -11.245 4.281 11.675 1.00 86.75 138 PHE A N 1
ATOM 975 C CA . PHE A 1 138 ? -10.294 5.401 11.742 1.00 86.75 138 PHE A CA 1
ATOM 976 C C . PHE A 1 138 ? -10.872 6.581 12.532 1.00 86.75 138 PHE A C 1
ATOM 978 O O . PHE A 1 138 ? -10.197 7.126 13.406 1.00 86.75 138 PHE A O 1
ATOM 985 N N . ARG A 1 139 ? -12.143 6.930 12.290 1.00 85.56 139 ARG A N 1
ATOM 986 C CA . ARG A 1 139 ? -12.835 8.008 13.017 1.00 85.56 139 ARG A CA 1
ATOM 987 C C . ARG A 1 139 ? -12.957 7.719 14.512 1.00 85.56 139 ARG A C 1
ATOM 989 O O . ARG A 1 139 ? -12.702 8.610 15.313 1.00 85.56 139 ARG A O 1
ATOM 996 N N . ALA A 1 140 ? -13.257 6.475 14.889 1.00 84.62 140 ALA A N 1
ATOM 997 C CA . ALA A 1 140 ? -13.334 6.049 16.288 1.00 84.62 140 ALA A CA 1
ATOM 998 C C . ALA A 1 1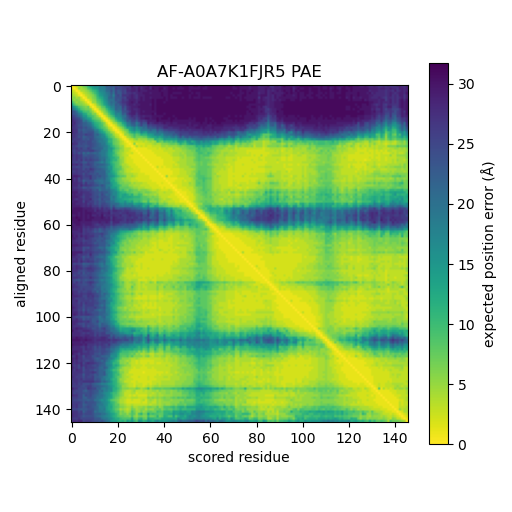40 ? -12.003 6.203 17.051 1.00 84.62 140 ALA A C 1
ATOM 1000 O O . ALA A 1 140 ? -11.992 6.182 18.277 1.00 84.62 140 ALA A O 1
ATOM 1001 N N . ARG A 1 141 ? -10.879 6.364 16.340 1.00 82.88 141 ARG A N 1
ATOM 1002 C CA . ARG A 1 141 ? -9.538 6.548 16.916 1.00 82.88 141 ARG A CA 1
ATOM 1003 C C . ARG A 1 141 ? -8.993 7.968 16.760 1.00 82.88 141 ARG A C 1
ATOM 1005 O O . ARG A 1 141 ? -7.809 8.188 16.993 1.00 82.88 141 ARG A O 1
ATOM 1012 N N . GLY A 1 142 ? -9.826 8.919 16.328 1.00 82.62 142 GLY A N 1
ATOM 1013 C CA . GLY A 1 142 ? -9.390 10.284 16.011 1.00 82.62 142 GLY A CA 1
ATOM 1014 C C . GLY A 1 142 ? -8.441 10.356 14.808 1.00 82.62 142 GLY A C 1
ATOM 1015 O O . GLY A 1 142 ? -7.761 11.360 14.608 1.00 82.62 142 GLY A O 1
ATOM 1016 N N . GLY A 1 143 ? -8.363 9.282 14.019 1.00 82.38 143 GLY A N 1
ATOM 1017 C CA . GLY A 1 143 ? -7.522 9.196 12.839 1.00 82.38 143 GLY A CA 1
ATOM 1018 C C . GLY A 1 143 ? -8.132 9.925 11.647 1.00 82.38 143 GLY A C 1
ATOM 1019 O O . GLY A 1 143 ? -9.351 10.034 11.502 1.00 82.38 143 GLY A O 1
ATOM 1020 N N . THR A 1 144 ? -7.271 10.396 10.747 1.00 82.81 144 THR A N 1
ATOM 1021 C CA . THR A 1 144 ? -7.722 11.013 9.494 1.00 82.81 144 THR A CA 1
ATOM 1022 C C . THR A 1 144 ? -8.027 9.951 8.446 1.00 82.81 144 THR A C 1
ATOM 1024 O O . THR A 1 144 ? -7.192 9.091 8.149 1.00 82.81 144 THR A O 1
ATOM 1027 N N . THR A 1 145 ? -9.225 10.034 7.870 1.00 78.81 145 THR A N 1
ATOM 1028 C CA . THR A 1 145 ? -9.587 9.310 6.650 1.00 78.81 145 THR A CA 1
ATOM 1029 C C . THR A 1 145 ? -9.203 10.125 5.414 1.00 78.81 145 THR A C 1
ATOM 1031 O O . THR A 1 145 ? -8.917 11.320 5.518 1.00 78.81 145 THR A O 1
ATOM 1034 N N . PHE A 1 146 ? -9.172 9.453 4.265 1.00 66.38 146 PHE A N 1
ATOM 1035 C CA . PHE A 1 146 ? -9.001 10.030 2.923 1.00 66.38 146 PHE A CA 1
ATOM 1036 C C . PHE A 1 146 ? -9.933 11.225 2.741 1.00 66.38 146 PHE A C 1
ATOM 1038 O O . PHE A 1 146 ? -11.148 11.039 2.993 1.00 66.38 146 PHE A O 1
#